Protein AF-A0A2G7LYA4-F1 (afdb_monomer)

Structure (mmCIF, N/CA/C/O backbone):
data_AF-A0A2G7LYA4-F1
#
_entry.id   AF-A0A2G7LYA4-F1
#
loop_
_atom_site.group_PDB
_atom_site.id
_atom_site.type_symbol
_atom_site.label_atom_id
_atom_site.label_alt_id
_atom_site.label_comp_id
_atom_site.label_asym_id
_atom_site.label_entity_id
_atom_site.label_seq_id
_atom_site.pdbx_PDB_ins_code
_atom_site.Cartn_x
_atom_site.Cartn_y
_atom_site.Cartn_z
_atom_site.occupancy
_atom_site.B_iso_or_equiv
_atom_site.auth_seq_id
_atom_site.auth_comp_id
_atom_site.auth_asym_id
_atom_site.auth_atom_id
_atom_site.pdbx_PDB_model_num
ATOM 1 N N . MET A 1 1 ? -3.754 -3.860 -11.061 1.00 69.88 1 MET A N 1
ATOM 2 C CA . MET A 1 1 ? -4.123 -3.416 -9.697 1.00 69.88 1 MET A CA 1
ATOM 3 C C . MET A 1 1 ? -4.991 -4.496 -9.060 1.00 69.88 1 MET A C 1
ATOM 5 O O . MET A 1 1 ? -5.816 -5.050 -9.774 1.00 69.88 1 MET A O 1
ATOM 9 N N . LYS A 1 2 ? -4.788 -4.842 -7.780 1.00 74.12 2 LYS A N 1
ATOM 10 C CA . LYS A 1 2 ? -5.605 -5.848 -7.069 1.00 74.12 2 LYS A CA 1
ATOM 11 C C . LYS A 1 2 ? -5.980 -5.343 -5.673 1.00 74.12 2 LYS A C 1
ATOM 13 O O . LYS A 1 2 ? -5.088 -4.943 -4.925 1.00 74.12 2 LYS A O 1
ATOM 18 N N . LEU A 1 3 ? -7.266 -5.383 -5.323 1.00 78.12 3 LEU A N 1
ATOM 19 C CA . LEU A 1 3 ? -7.728 -5.136 -3.955 1.00 78.12 3 LEU A CA 1
ATOM 20 C C . LEU A 1 3 ? -7.242 -6.287 -3.064 1.00 78.12 3 LEU A C 1
ATOM 22 O O . LEU A 1 3 ? -7.475 -7.455 -3.373 1.00 78.12 3 LEU A O 1
ATOM 26 N N . VAL A 1 4 ? -6.519 -5.965 -1.995 1.00 82.50 4 VAL A N 1
ATOM 27 C CA . VAL A 1 4 ? -5.941 -6.959 -1.072 1.00 82.50 4 VAL A CA 1
ATOM 28 C C . VAL A 1 4 ? -6.607 -6.951 0.293 1.00 82.50 4 VAL A C 1
ATOM 30 O O . VAL A 1 4 ? -6.587 -7.974 0.972 1.00 82.50 4 VAL A O 1
ATOM 33 N N . LYS A 1 5 ? -7.208 -5.832 0.701 1.00 79.81 5 LYS A N 1
ATOM 34 C CA . LYS A 1 5 ? -7.958 -5.752 1.954 1.00 79.81 5 LYS A CA 1
ATOM 35 C C . LYS A 1 5 ? -9.031 -4.678 1.861 1.00 79.81 5 LYS A C 1
ATOM 37 O O . LYS A 1 5 ? -8.794 -3.631 1.268 1.00 79.81 5 LYS A O 1
ATOM 42 N N . TYR A 1 6 ? -10.170 -4.933 2.487 1.00 76.62 6 TYR A N 1
ATOM 43 C CA . TYR A 1 6 ? -11.207 -3.942 2.731 1.00 76.62 6 TYR A CA 1
ATOM 44 C C . TYR A 1 6 ? -11.571 -3.966 4.217 1.00 76.62 6 TYR A C 1
ATOM 46 O O . TYR A 1 6 ? -11.751 -5.041 4.788 1.00 76.62 6 TYR A O 1
ATOM 54 N N . ASP A 1 7 ? -11.630 -2.795 4.842 1.00 77.81 7 ASP A N 1
ATOM 55 C CA . ASP A 1 7 ? -12.158 -2.603 6.190 1.00 77.81 7 ASP A CA 1
ATOM 56 C C . ASP A 1 7 ? -13.532 -1.938 6.089 1.00 77.81 7 ASP A C 1
ATOM 58 O O . ASP A 1 7 ? -13.641 -0.764 5.734 1.00 77.81 7 ASP A O 1
ATOM 62 N N . SER A 1 8 ? -14.580 -2.699 6.403 1.00 77.81 8 SER A N 1
ATOM 63 C CA . SER A 1 8 ? -15.971 -2.258 6.310 1.00 77.81 8 SER A CA 1
ATOM 64 C C . SER A 1 8 ? -16.350 -1.190 7.331 1.00 77.81 8 SER A C 1
ATOM 66 O O . SER A 1 8 ? -17.237 -0.388 7.048 1.00 77.81 8 SER A O 1
ATOM 68 N N . ASN A 1 9 ? -15.695 -1.162 8.494 1.00 75.94 9 ASN A N 1
ATOM 69 C CA . ASN A 1 9 ? -16.008 -0.205 9.557 1.00 75.94 9 ASN A CA 1
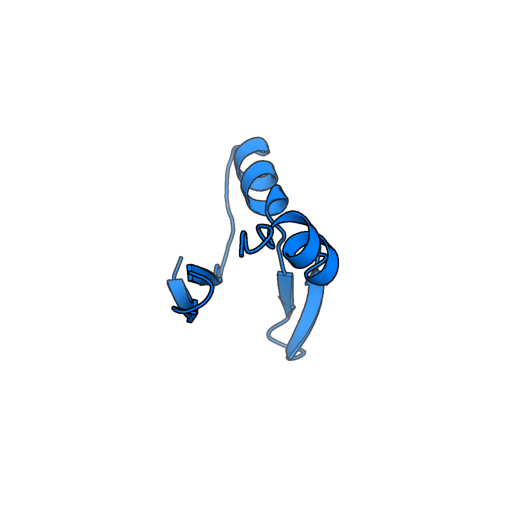ATOM 70 C C . ASN A 1 9 ? -15.493 1.186 9.184 1.00 75.94 9 ASN A C 1
ATOM 72 O O . ASN A 1 9 ? -16.206 2.180 9.301 1.00 75.94 9 ASN A O 1
ATOM 76 N N . SER A 1 10 ? -14.268 1.227 8.664 1.00 72.31 10 SER A N 1
ATOM 77 C CA . SER A 1 10 ? -13.585 2.461 8.266 1.00 72.31 10 SER A CA 1
ATOM 78 C C . SER A 1 10 ? -13.824 2.838 6.798 1.00 72.31 10 SER A C 1
ATOM 80 O O . SER A 1 10 ? -13.380 3.895 6.360 1.00 72.31 10 SER A O 1
ATOM 82 N N . LYS A 1 11 ? -14.490 1.969 6.022 1.00 75.50 11 LYS A N 1
ATOM 83 C CA . LYS A 1 11 ? -14.633 2.055 4.555 1.0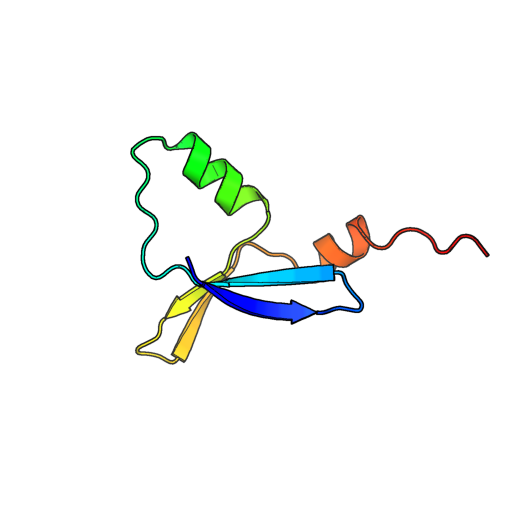0 75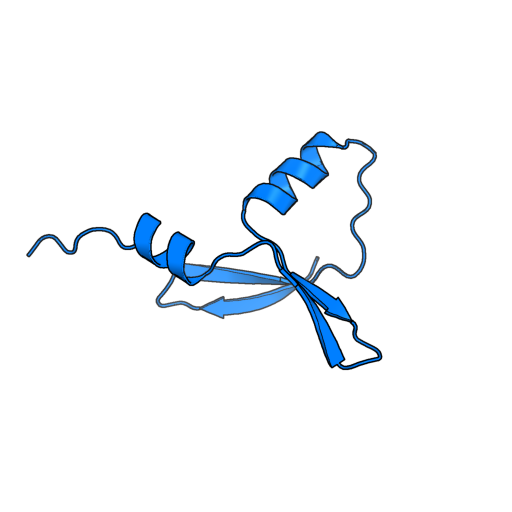.50 11 LYS A CA 1
ATOM 84 C C . LYS A 1 11 ? -13.287 2.239 3.838 1.00 75.50 11 LYS A C 1
ATOM 86 O O . LYS A 1 11 ? -13.185 2.991 2.873 1.00 75.50 11 LYS A O 1
ATOM 91 N N . LEU A 1 12 ? -12.246 1.565 4.330 1.00 71.38 12 LEU A N 1
ATOM 92 C CA . LEU A 1 12 ? -10.884 1.691 3.812 1.00 71.38 12 LEU A CA 1
ATOM 93 C C . LEU A 1 12 ? -10.536 0.534 2.881 1.00 71.38 12 LEU A C 1
ATOM 95 O O . LEU A 1 12 ? -10.609 -0.635 3.258 1.00 71.38 12 LEU A O 1
ATOM 99 N N . GLU A 1 13 ? -10.071 0.871 1.685 1.00 74.69 13 GLU A N 1
ATOM 100 C CA . GLU A 1 13 ? -9.590 -0.084 0.695 1.00 74.69 13 GLU A CA 1
ATOM 101 C C . GLU A 1 13 ? -8.060 -0.086 0.640 1.00 74.69 13 GLU A C 1
ATOM 103 O O . GLU A 1 13 ? -7.410 0.952 0.529 1.00 74.69 13 GLU A O 1
ATOM 108 N N . THR A 1 14 ? -7.460 -1.274 0.694 1.00 73.31 14 THR A N 1
ATOM 109 C CA . THR A 1 14 ? -6.021 -1.471 0.505 1.00 73.31 14 THR A CA 1
ATOM 110 C C . THR A 1 14 ? -5.778 -2.125 -0.843 1.00 73.31 14 THR A C 1
ATOM 112 O O . THR A 1 14 ? -6.220 -3.248 -1.101 1.00 73.31 14 THR A O 1
ATOM 115 N N . TRP A 1 15 ? -5.012 -1.441 -1.684 1.00 73.88 15 TRP A N 1
ATOM 116 C CA . TRP A 1 15 ? -4.718 -1.853 -3.049 1.00 73.88 15 TRP A CA 1
ATOM 117 C C . TRP A 1 15 ? -3.241 -2.232 -3.198 1.00 73.88 15 TRP A C 1
ATOM 119 O O . TRP A 1 15 ? -2.359 -1.532 -2.702 1.00 73.88 15 TRP A O 1
ATOM 129 N N . LYS A 1 16 ? -2.959 -3.342 -3.895 1.00 72.19 16 LYS A N 1
ATOM 130 C CA . LYS A 1 16 ? -1.599 -3.778 -4.251 1.00 72.19 16 LYS A CA 1
ATOM 131 C C . LYS A 1 16 ? -1.324 -3.501 -5.731 1.00 72.19 16 LYS A C 1
ATOM 133 O O . LYS A 1 16 ? -2.096 -3.898 -6.614 1.00 72.19 16 LYS A O 1
ATOM 138 N N . PHE A 1 17 ? -0.180 -2.874 -5.989 1.00 75.00 17 PHE A N 1
ATOM 139 C CA . PHE A 1 17 ? 0.358 -2.588 -7.317 1.00 75.00 17 PHE A CA 1
ATOM 140 C C . PHE A 1 17 ? 1.716 -3.278 -7.435 1.00 75.00 17 PHE A C 1
ATOM 142 O O . PHE A 1 17 ? 2.556 -3.126 -6.555 1.00 75.00 17 PHE A O 1
ATOM 149 N N . LEU A 1 18 ? 1.911 -4.076 -8.487 1.00 66.31 18 LEU A N 1
ATOM 150 C CA . LEU A 1 18 ? 3.198 -4.733 -8.767 1.00 66.31 18 LEU A CA 1
ATOM 151 C C . LEU A 1 18 ? 4.113 -3.862 -9.639 1.00 66.31 18 LEU A C 1
ATOM 153 O O . LEU A 1 18 ? 5.310 -4.098 -9.703 1.00 66.31 18 LEU A O 1
ATOM 157 N N . GLY A 1 19 ? 3.548 -2.837 -10.273 1.00 63.06 19 GLY A N 1
ATOM 158 C CA . GLY A 1 19 ? 4.266 -1.806 -11.000 1.00 63.06 19 GLY A CA 1
ATOM 159 C C . GLY A 1 19 ? 3.384 -0.570 -11.110 1.00 63.06 19 GLY A C 1
ATOM 160 O O . GLY A 1 19 ? 2.165 -0.686 -11.265 1.00 63.06 19 GLY A O 1
ATOM 161 N N . ILE A 1 20 ? 3.998 0.601 -10.994 1.00 64.38 20 ILE A N 1
ATOM 162 C CA . ILE A 1 20 ? 3.373 1.878 -11.319 1.00 64.38 20 ILE A CA 1
ATOM 163 C C . ILE A 1 20 ? 4.162 2.442 -12.494 1.00 64.38 20 ILE A C 1
ATOM 165 O O . ILE A 1 20 ? 5.301 2.868 -12.338 1.00 64.38 20 ILE A O 1
ATOM 169 N N . GLY A 1 21 ? 3.560 2.392 -13.677 1.00 58.38 21 GLY A N 1
ATOM 170 C CA . GLY A 1 21 ? 4.052 3.079 -14.861 1.00 58.38 21 GLY A CA 1
ATOM 171 C C . GLY A 1 21 ? 3.022 4.120 -15.262 1.00 58.38 21 GLY A C 1
ATOM 172 O O . GLY A 1 21 ? 1.904 3.763 -15.623 1.00 58.38 21 GLY A O 1
ATOM 173 N N . THR A 1 22 ? 3.376 5.398 -15.182 1.00 66.88 22 THR A N 1
ATOM 174 C CA . THR A 1 22 ? 2.628 6.465 -15.852 1.00 66.88 22 THR A CA 1
ATOM 175 C C . THR A 1 22 ? 3.617 7.334 -16.608 1.00 66.88 22 THR A C 1
ATOM 177 O O . THR A 1 22 ? 4.693 7.656 -16.107 1.00 66.88 22 THR A O 1
ATOM 180 N N . ASN A 1 23 ? 3.237 7.729 -17.821 1.00 71.81 23 ASN A N 1
ATOM 181 C CA . ASN A 1 23 ? 3.999 8.684 -18.624 1.00 71.81 23 ASN A CA 1
ATOM 182 C C . ASN A 1 23 ? 3.776 10.131 -18.143 1.00 71.81 23 ASN A C 1
ATOM 184 O O . ASN A 1 23 ? 4.328 11.068 -18.715 1.00 71.81 23 ASN A O 1
ATOM 188 N N . LYS A 1 24 ? 2.939 10.326 -17.115 1.00 72.75 24 LYS A N 1
ATOM 189 C CA . LYS A 1 24 ? 2.523 11.626 -16.593 1.00 72.75 24 LYS A CA 1
ATOM 190 C C . LYS A 1 24 ? 2.872 11.741 -15.103 1.00 72.75 24 LYS A C 1
ATOM 192 O O . LYS A 1 24 ? 2.167 11.190 -14.257 1.00 72.75 24 LYS A O 1
ATOM 197 N N . PRO A 1 25 ? 3.908 12.520 -14.745 1.00 71.06 25 PRO A N 1
ATOM 198 C CA . PRO A 1 25 ? 4.360 12.671 -13.358 1.00 71.06 25 PRO A CA 1
ATOM 199 C C . PRO A 1 25 ? 3.282 13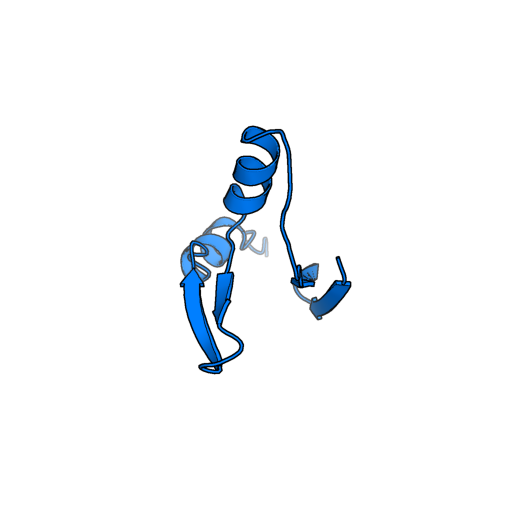.140 -12.365 1.00 71.06 25 PRO A C 1
ATOM 201 O O . PRO A 1 25 ? 3.319 12.772 -11.195 1.00 71.06 25 PRO A O 1
ATOM 204 N N . HIS A 1 26 ? 2.296 13.926 -12.811 1.00 74.06 26 HIS A N 1
ATOM 205 C CA . HIS A 1 26 ? 1.227 14.430 -11.940 1.00 74.06 26 HIS A CA 1
ATOM 206 C C . HIS A 1 26 ? 0.242 13.339 -11.491 1.00 74.06 26 HIS A C 1
ATOM 208 O O . HIS A 1 26 ? -0.272 13.412 -10.379 1.00 74.06 26 HIS A O 1
ATOM 214 N N . GLU A 1 27 ? 0.005 12.307 -12.306 1.00 68.00 27 GLU A N 1
ATOM 215 C CA . GLU A 1 27 ? -0.85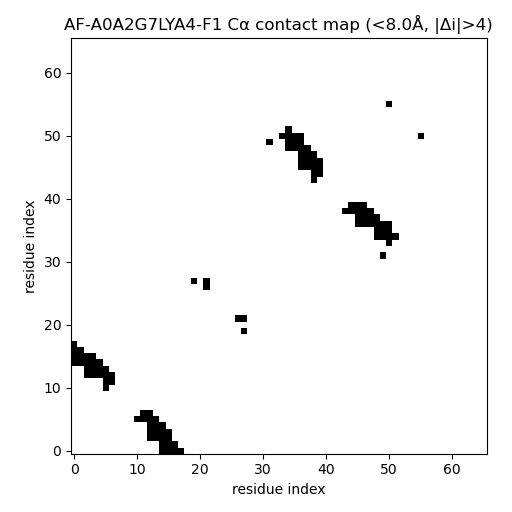5 11.176 -11.930 1.00 68.00 27 GLU A CA 1
ATOM 216 C C . GLU A 1 27 ? -0.185 10.331 -10.841 1.00 68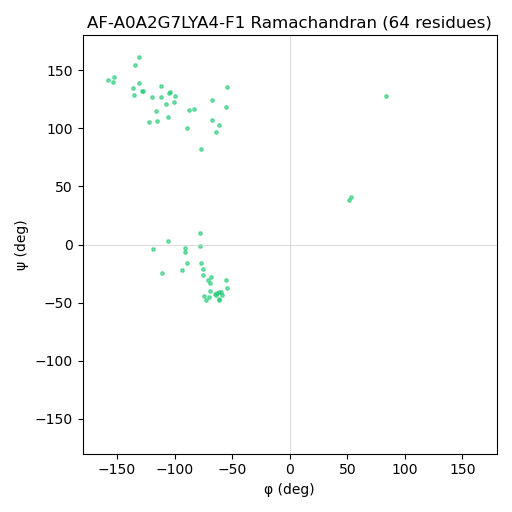.00 27 GLU A C 1
ATOM 218 O O . GLU A 1 27 ? -0.830 9.937 -9.869 1.00 68.00 27 GLU A O 1
ATOM 223 N N . LEU A 1 28 ? 1.135 10.136 -10.960 1.00 68.75 28 LEU A N 1
ATOM 224 C CA . LEU A 1 28 ? 1.944 9.495 -9.927 1.00 68.75 28 LEU A CA 1
ATOM 225 C C . LEU A 1 28 ? 1.909 10.304 -8.629 1.00 68.75 28 LEU A C 1
ATOM 227 O O . LEU A 1 28 ? 1.674 9.748 -7.561 1.00 68.75 28 LEU A O 1
ATOM 231 N N . ASN A 1 29 ? 2.102 11.620 -8.715 1.00 67.06 29 ASN A N 1
ATOM 232 C CA . ASN A 1 29 ? 2.100 12.488 -7.541 1.00 67.06 29 ASN A CA 1
ATOM 233 C C . ASN A 1 29 ? 0.739 12.519 -6.838 1.00 67.06 29 ASN A C 1
ATOM 235 O O . ASN A 1 29 ? 0.704 12.385 -5.619 1.00 67.06 29 ASN A O 1
ATOM 239 N N . ASN A 1 30 ? -0.371 12.616 -7.576 1.00 67.50 30 ASN A N 1
ATOM 240 C CA . ASN A 1 30 ? -1.717 12.563 -6.994 1.00 67.50 30 ASN A CA 1
ATOM 241 C C . ASN A 1 30 ? -1.983 11.228 -6.291 1.00 67.50 30 ASN A C 1
ATOM 243 O O . ASN A 1 30 ? -2.543 11.203 -5.198 1.00 67.50 30 ASN A O 1
ATOM 247 N N . PHE A 1 31 ? -1.539 10.119 -6.884 1.00 68.31 31 PHE A N 1
ATOM 248 C CA . PHE A 1 31 ? -1.638 8.806 -6.254 1.00 68.31 31 PHE A CA 1
ATOM 249 C C . PHE A 1 31 ? -0.819 8.731 -4.953 1.00 68.31 31 PHE A C 1
ATOM 251 O O . PHE A 1 31 ? -1.291 8.224 -3.938 1.00 68.31 31 PHE A O 1
ATOM 258 N N . MET A 1 32 ? 0.391 9.290 -4.958 1.00 68.81 32 MET A N 1
ATOM 259 C CA . MET A 1 32 ? 1.302 9.290 -3.807 1.00 68.81 32 MET A CA 1
ATOM 260 C C . MET A 1 32 ? 0.916 10.315 -2.723 1.00 68.81 32 MET A C 1
ATOM 262 O O . MET A 1 32 ? 1.395 10.217 -1.589 1.00 68.81 32 MET A O 1
ATOM 266 N N . PHE A 1 33 ? 0.051 11.282 -3.041 1.00 68.25 33 PHE A N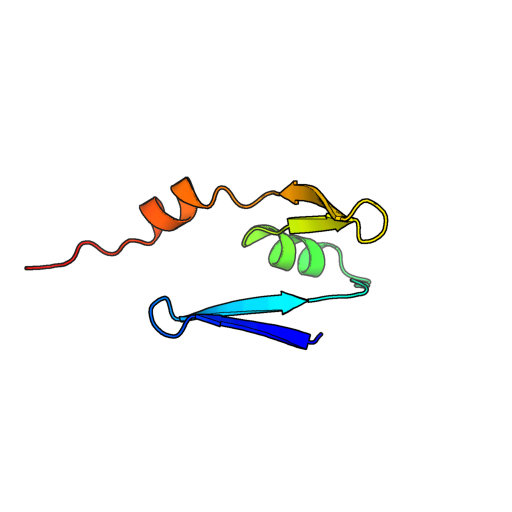 1
ATOM 267 C CA . PHE A 1 33 ? -0.392 12.330 -2.118 1.00 68.25 33 PHE A CA 1
ATOM 268 C C . PHE A 1 33 ? -1.291 11.789 -0.997 1.00 68.25 33 PHE A C 1
ATOM 270 O O . PHE A 1 33 ? -1.180 12.227 0.143 1.00 68.25 33 PHE A O 1
ATOM 277 N N . ASN A 1 34 ? -2.101 10.762 -1.276 1.00 65.50 34 ASN A N 1
ATOM 278 C CA . ASN A 1 34 ? -3.023 10.156 -0.300 1.00 65.50 34 ASN A CA 1
ATOM 279 C C . ASN A 1 34 ? -2.341 9.213 0.712 1.00 65.50 34 ASN A C 1
ATOM 281 O O . ASN A 1 34 ? -3.005 8.516 1.478 1.00 65.50 34 ASN A O 1
ATOM 285 N N . GLY A 1 35 ? -1.006 9.204 0.733 1.00 68.88 35 GLY A N 1
ATOM 286 C CA . GLY A 1 35 ? -0.195 8.331 1.567 1.00 68.88 35 GLY A CA 1
ATOM 287 C C . GLY A 1 35 ? 0.010 6.956 0.931 1.00 68.88 35 GLY A C 1
ATOM 288 O O . GLY A 1 35 ? -0.923 6.259 0.548 1.00 68.88 35 GLY A O 1
ATOM 289 N N . TYR A 1 36 ? 1.272 6.546 0.840 1.00 74.69 36 TYR A N 1
ATOM 290 C CA . TYR A 1 36 ? 1.677 5.269 0.255 1.00 74.69 36 TYR A CA 1
ATOM 291 C C . TYR A 1 36 ? 2.632 4.524 1.182 1.00 74.69 36 TYR A C 1
ATOM 293 O O . TYR A 1 36 ? 3.275 5.120 2.054 1.00 74.69 36 TYR A O 1
ATOM 301 N N . ARG A 1 37 ? 2.753 3.214 0.951 1.00 75.62 37 ARG A N 1
ATOM 302 C CA . ARG A 1 37 ? 3.784 2.355 1.538 1.00 75.62 37 ARG A CA 1
ATOM 303 C C . ARG A 1 37 ? 4.488 1.587 0.427 1.00 75.62 37 ARG A C 1
ATOM 305 O O . ARG A 1 37 ? 3.822 1.012 -0.429 1.00 75.62 37 ARG A O 1
ATOM 312 N N . ILE A 1 38 ? 5.816 1.578 0.455 1.00 74.06 38 ILE A N 1
ATOM 313 C CA . ILE A 1 38 ? 6.652 0.738 -0.402 1.00 74.06 38 ILE A CA 1
ATOM 314 C C . ILE A 1 38 ? 7.105 -0.451 0.438 1.00 74.06 38 ILE A C 1
ATOM 316 O O . ILE A 1 38 ? 7.695 -0.275 1.507 1.00 74.06 38 ILE A O 1
ATOM 320 N N . TYR A 1 39 ? 6.783 -1.646 -0.044 1.00 75.06 39 TYR A N 1
ATOM 321 C CA . TYR A 1 39 ? 7.087 -2.911 0.607 1.00 75.06 39 TYR A CA 1
ATOM 322 C C . TYR A 1 39 ? 8.128 -3.667 -0.209 1.00 75.06 39 TYR A C 1
ATOM 324 O O . TYR A 1 39 ? 7.931 -3.873 -1.408 1.00 75.06 39 TYR A O 1
ATOM 332 N N . ASP A 1 40 ? 9.207 -4.073 0.443 1.00 75.62 40 ASP A N 1
ATOM 333 C CA . ASP A 1 40 ? 10.201 -4.974 -0.116 1.00 75.62 40 ASP A CA 1
ATOM 334 C C . ASP A 1 40 ? 9.765 -6.422 0.147 1.00 75.62 40 ASP A C 1
ATOM 336 O O . ASP A 1 40 ? 9.649 -6.851 1.298 1.00 75.62 40 ASP A O 1
ATOM 340 N N . ASN A 1 41 ? 9.485 -7.166 -0.927 1.00 73.06 41 ASN A N 1
ATOM 341 C CA . ASN A 1 41 ? 9.067 -8.564 -0.825 1.00 73.06 41 ASN A CA 1
ATOM 342 C C . ASN A 1 41 ? 10.233 -9.509 -0.501 1.00 73.06 41 ASN A C 1
ATOM 344 O O . ASN A 1 41 ? 9.972 -10.567 0.060 1.00 73.06 41 ASN A O 1
ATOM 348 N N . GLU A 1 42 ? 11.475 -9.167 -0.857 1.00 81.50 42 GLU A N 1
ATOM 349 C CA . GLU A 1 42 ? 12.638 -10.033 -0.618 1.00 81.50 42 GLU A CA 1
ATOM 350 C C . GLU A 1 42 ? 12.989 -10.043 0.867 1.00 81.50 42 GLU A C 1
ATOM 352 O O . GLU A 1 42 ? 13.121 -11.099 1.481 1.00 81.50 42 GLU A O 1
ATOM 357 N N . ASN A 1 43 ? 13.046 -8.851 1.463 1.00 83.25 43 ASN A N 1
ATOM 358 C CA . ASN A 1 43 ? 13.361 -8.679 2.879 1.00 83.25 43 ASN A CA 1
ATOM 359 C C . ASN A 1 43 ? 12.120 -8.681 3.781 1.00 83.25 43 ASN A C 1
ATOM 361 O O . ASN A 1 43 ? 12.250 -8.582 4.998 1.00 83.25 43 ASN A O 1
ATOM 365 N N . ASN A 1 44 ? 10.917 -8.778 3.206 1.00 78.56 44 ASN A N 1
ATOM 366 C CA . ASN A 1 44 ? 9.637 -8.786 3.916 1.00 78.56 44 ASN A CA 1
ATOM 367 C C . ASN A 1 44 ? 9.463 -7.579 4.869 1.00 78.56 44 ASN A C 1
ATOM 369 O O . ASN A 1 44 ? 8.989 -7.718 5.999 1.00 78.56 44 ASN A O 1
ATOM 373 N N . THR A 1 45 ? 9.877 -6.386 4.425 1.00 73.81 45 THR A N 1
ATOM 374 C CA . THR A 1 45 ? 9.890 -5.158 5.241 1.00 73.81 45 THR A CA 1
ATOM 375 C C . THR A 1 45 ? 9.318 -3.950 4.500 1.00 73.81 45 THR A C 1
ATOM 377 O O . THR A 1 45 ? 9.325 -3.860 3.273 1.00 73.81 45 THR A O 1
ATOM 380 N N . ILE A 1 46 ? 8.798 -2.978 5.258 1.00 77.75 46 ILE A N 1
ATOM 381 C CA . ILE A 1 46 ? 8.386 -1.678 4.713 1.00 77.75 46 ILE A CA 1
ATOM 382 C C . ILE A 1 46 ? 9.627 -0.789 4.614 1.00 77.75 46 ILE A C 1
ATOM 384 O O . ILE A 1 46 ? 10.191 -0.415 5.638 1.00 77.75 46 ILE A O 1
ATOM 388 N N . ILE A 1 47 ? 10.005 -0.399 3.396 1.00 81.44 47 ILE A N 1
ATOM 389 C CA . ILE A 1 47 ? 11.191 0.439 3.149 1.00 81.44 47 ILE A CA 1
ATOM 390 C C . ILE A 1 47 ? 10.870 1.936 3.083 1.00 81.44 47 ILE A C 1
ATOM 392 O O . ILE A 1 47 ? 11.742 2.773 3.302 1.00 81.44 47 ILE A O 1
ATOM 396 N N . LYS A 1 48 ? 9.612 2.306 2.800 1.00 75.31 48 LYS A N 1
ATOM 397 C CA . LYS A 1 48 ? 9.170 3.709 2.812 1.00 75.31 48 LYS A CA 1
ATOM 398 C C . LYS A 1 48 ? 7.682 3.822 3.107 1.00 75.31 48 LYS A C 1
ATOM 400 O O . LYS A 1 48 ? 6.881 3.063 2.571 1.00 75.31 48 LYS A O 1
ATOM 405 N N . THR A 1 49 ? 7.299 4.812 3.904 1.00 74.62 49 THR A N 1
ATOM 406 C CA . THR A 1 49 ? 5.902 5.217 4.091 1.00 74.62 49 THR A CA 1
ATOM 407 C C . THR A 1 49 ? 5.815 6.736 4.070 1.00 74.62 49 THR A C 1
ATOM 409 O O . THR A 1 49 ? 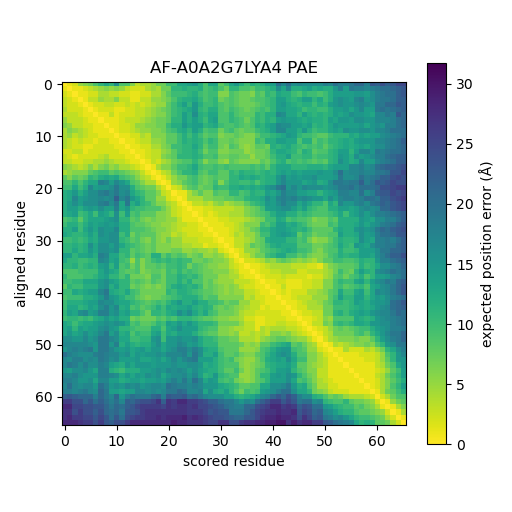6.627 7.398 4.706 1.00 74.62 49 THR A O 1
ATOM 412 N N . ASN A 1 50 ? 4.843 7.290 3.346 1.00 73.31 50 ASN A N 1
ATOM 413 C CA . ASN A 1 50 ? 4.470 8.710 3.460 1.00 73.31 50 ASN A CA 1
ATOM 414 C C . ASN A 1 50 ? 3.143 8.891 4.215 1.00 73.31 50 ASN A C 1
ATOM 416 O O . ASN A 1 50 ? 2.618 9.989 4.344 1.00 73.31 50 ASN A O 1
ATOM 420 N N . LEU A 1 51 ? 2.572 7.789 4.705 1.00 69.31 51 LEU A N 1
ATOM 421 C CA . LEU A 1 51 ? 1.320 7.801 5.440 1.00 69.31 51 LEU A CA 1
ATOM 422 C C . LEU A 1 51 ? 1.608 7.987 6.933 1.00 69.31 51 LEU A C 1
ATOM 424 O O . LEU A 1 51 ? 1.947 7.024 7.629 1.00 69.31 51 LEU A O 1
ATOM 428 N N . ASN A 1 52 ? 1.443 9.212 7.436 1.00 68.88 52 ASN A N 1
ATOM 429 C CA . ASN A 1 52 ? 1.328 9.443 8.873 1.00 68.88 52 ASN A CA 1
ATOM 430 C C . ASN A 1 52 ? -0.085 9.044 9.314 1.00 68.88 52 ASN A C 1
ATOM 432 O O . ASN A 1 52 ? -0.982 9.875 9.419 1.00 68.88 52 ASN A O 1
ATOM 436 N N . LEU A 1 53 ? -0.278 7.740 9.535 1.00 63.09 53 LEU A N 1
ATOM 437 C CA . LEU A 1 53 ? -1.584 7.155 9.846 1.00 63.09 53 LEU A CA 1
ATOM 438 C C . LEU A 1 53 ? -2.244 7.834 11.058 1.00 63.09 53 LEU A C 1
ATOM 440 O O . LEU A 1 53 ? -3.445 8.057 11.055 1.00 63.09 53 LEU A O 1
ATOM 444 N N . LYS A 1 54 ? -1.448 8.208 12.070 1.00 65.88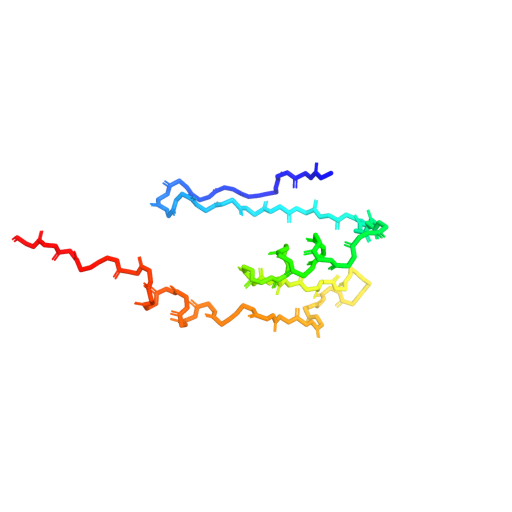 54 LYS A N 1
ATOM 445 C CA . LYS A 1 54 ? -1.938 8.908 13.267 1.00 65.88 54 LYS A CA 1
ATOM 446 C C . LYS A 1 54 ? -2.486 10.293 12.931 1.00 65.88 54 LYS A C 1
ATOM 448 O O . LYS A 1 54 ? -3.518 10.669 13.471 1.00 65.88 54 LYS A O 1
ATOM 453 N N . GLN A 1 55 ? -1.800 11.038 12.067 1.00 66.00 55 GLN A N 1
ATOM 454 C CA . GLN A 1 55 ? -2.257 12.356 11.635 1.00 66.00 55 GLN A CA 1
ATOM 455 C C . GLN A 1 55 ? -3.495 12.241 10.742 1.00 66.00 55 GLN A C 1
ATOM 457 O O . GLN A 1 55 ? -4.481 12.911 10.998 1.00 66.00 55 GLN A O 1
ATOM 462 N N . TRP A 1 56 ? -3.492 11.317 9.777 1.00 70.12 56 TRP A N 1
ATOM 463 C CA . TRP A 1 56 ? -4.643 11.092 8.901 1.00 70.12 56 TRP A CA 1
ATOM 464 C C . TRP A 1 56 ? -5.905 10.712 9.685 1.00 70.12 56 TRP A C 1
ATOM 466 O O . TRP A 1 56 ? -6.969 11.258 9.411 1.00 70.12 56 TRP A O 1
ATOM 476 N N . ILE A 1 57 ? -5.783 9.825 10.683 1.00 67.56 57 ILE A N 1
ATOM 477 C CA . ILE A 1 57 ? -6.897 9.465 11.573 1.00 67.56 57 ILE A CA 1
ATOM 478 C C . ILE A 1 57 ? -7.380 10.699 12.337 1.00 67.56 57 ILE A C 1
ATOM 480 O O . ILE A 1 57 ? -8.570 10.963 12.324 1.00 67.56 57 ILE A O 1
ATOM 484 N N . LYS A 1 58 ? -6.484 11.500 12.930 1.00 73.62 58 LYS A N 1
ATOM 485 C CA . LYS A 1 58 ? -6.872 12.741 13.625 1.00 73.62 58 LYS A CA 1
ATOM 486 C C . LYS A 1 58 ? -7.588 13.744 12.718 1.00 73.62 58 LYS A C 1
ATOM 488 O O . LYS A 1 58 ? -8.545 14.370 13.151 1.00 73.62 58 LYS A O 1
ATOM 493 N N . ASP A 1 59 ? -7.123 13.894 11.482 1.00 71.94 59 ASP A N 1
ATOM 494 C CA . ASP A 1 59 ? -7.674 14.858 10.525 1.00 71.94 59 ASP A CA 1
ATOM 495 C C . ASP A 1 59 ? -9.023 14.397 9.939 1.00 71.94 59 ASP A C 1
ATOM 497 O O . ASP A 1 59 ? -9.786 15.216 9.430 1.00 71.94 59 ASP A O 1
ATOM 501 N N . ASN A 1 60 ? -9.315 13.090 9.986 1.00 68.44 60 ASN A N 1
ATOM 502 C CA . ASN A 1 60 ? -10.503 12.481 9.373 1.00 68.44 60 ASN A CA 1
ATOM 503 C C . ASN A 1 60 ? -11.449 11.797 10.373 1.00 68.44 60 ASN A C 1
ATOM 505 O O . ASN A 1 60 ? -12.529 11.348 9.979 1.00 68.44 60 ASN A O 1
ATOM 509 N N . GLU A 1 61 ? -11.101 11.741 11.660 1.00 73.31 61 GLU A N 1
ATOM 510 C CA . GLU A 1 61 ? -12.050 11.492 12.739 1.00 73.31 61 GLU A CA 1
ATOM 511 C C . GLU A 1 61 ? -13.030 12.665 12.754 1.00 73.31 61 GLU A C 1
ATOM 513 O O . GLU A 1 61 ? -12.764 13.742 13.286 1.00 73.31 61 GLU A O 1
ATOM 518 N N . LYS A 1 62 ? -14.188 12.471 12.114 1.00 59.34 62 LYS A N 1
ATOM 519 C CA . LYS A 1 62 ? -15.308 13.395 12.278 1.00 59.34 62 LYS A CA 1
ATOM 520 C C . LYS A 1 62 ? -15.604 13.506 13.777 1.00 59.34 62 LYS A C 1
ATOM 522 O O . LYS A 1 62 ? -15.688 12.459 14.426 1.00 59.34 62 LYS A O 1
ATOM 527 N N . PRO A 1 63 ? -15.835 14.714 14.322 1.00 52.00 63 PRO A N 1
ATOM 528 C CA . PRO A 1 63 ? -16.406 14.821 15.653 1.00 52.00 63 PRO A CA 1
ATOM 529 C C . PRO A 1 63 ? -17.718 14.035 15.645 1.00 52.00 63 PRO A C 1
ATOM 531 O O . PRO A 1 63 ? -18.614 14.313 14.844 1.00 52.00 63 PRO A O 1
ATOM 534 N N . GLN A 1 64 ? -17.801 12.999 16.481 1.00 47.50 64 GLN A N 1
ATOM 535 C CA . GLN A 1 64 ? -19.076 12.372 16.790 1.00 47.50 64 GLN A CA 1
ATOM 536 C C . GLN A 1 64 ? -19.925 13.457 17.448 1.00 47.50 64 GLN A C 1
ATOM 538 O O . GLN A 1 64 ? -19.677 13.847 18.586 1.00 47.50 64 GLN A O 1
ATOM 543 N N . VAL A 1 65 ? -20.863 14.014 16.684 1.00 47.19 65 VAL A N 1
ATOM 544 C CA . VAL A 1 65 ? -21.915 14.866 17.228 1.00 47.19 65 VAL A CA 1
ATOM 545 C C . VAL A 1 65 ? -22.791 13.942 18.071 1.00 47.19 65 VAL A C 1
ATOM 547 O O . VAL A 1 65 ? -23.445 13.054 17.520 1.00 47.19 65 VAL A O 1
ATOM 550 N N . LEU A 1 66 ? -22.677 14.097 19.393 1.00 39.84 66 LEU A N 1
ATOM 551 C CA . LEU A 1 66 ? -23.588 13.547 20.398 1.00 39.84 66 LEU A CA 1
ATOM 552 C C . LEU A 1 66 ? -24.973 14.187 20.268 1.00 39.84 66 LEU A C 1
ATOM 554 O O . LEU A 1 66 ? -25.023 15.410 19.999 1.00 39.84 66 LEU A O 1
#

pLDDT: mean 70.49, std 8.0, range [39.84, 83.25]

Solvent-accessible surface area (backbone atoms only — not comparable to full-atom values): 4428 Å² total; per-residue (Å²): 125,44,82,74,46,74,40,81,90,77,70,42,78,41,74,49,69,96,70,89,86,72,99,46,71,65,63,56,48,59,61,52,66,77,36,42,73,45,71,40,78,89,79,71,41,78,79,44,68,69,52,58,60,72,56,53,47,63,76,62,57,70,81,79,80,126

Radius of gyration: 14.56 Å; Cα contacts (8 Å, |Δi|>4): 55; chains: 1; bounding box: 37×25×39 Å

Secondary structure (DSSP, 8-state):
-EEEEEETTTTEEEEE-S----S-HHHHHHHHHT--EEEETTTTEEEEE---HHHHHHHH------

Mean predicted aligned error: 10.99 Å

Sequence (66 aa):
MKLVKYDSNSKLETWKFLGIGTNKPHELNNFMFNGYRIYDNENNTIIKTNLNLKQWIKDNEKPQVL

Foldseek 3Di:
DDFDDADPVVRDTDDDDPDDDDPDVVVVVVVPVCKDWDADPVVRDTPDIPDPVVVVCVVPPDPPPD